Protein AF-A0A1Y2A4Q9-F1 (afdb_monomer_lite)

Organism: NCBI:txid1231657

Secondary structure (DSSP, 8-state):
-HHHHHHHTT-SSS-EEES-HHHHHHHHHHHHHHHHHHTTTTTTS-TTHHHHHHHHHHTTTTTSS---TTSSHHHHHHHHHHHHHHHHHIIIII-TTS-TTHHHHHHHHHHHHHHHHHHEEEEE-SPTT--PPB-GGGTTSSSPPBSS---EEEEE------

Structure (mmCIF, N/CA/C/O backbone):
data_AF-A0A1Y2A4Q9-F1
#
_entry.id   AF-A0A1Y2A4Q9-F1
#
loop_
_atom_site.group_PDB
_atom_site.id
_atom_site.type_symbol
_atom_site.label_atom_id
_atom_site.label_alt_id
_atom_site.label_comp_id
_atom_site.label_asym_id
_atom_site.label_entity_id
_atom_site.label_seq_id
_atom_site.pdbx_PDB_ins_code
_atom_site.Cartn_x
_atom_site.Cartn_y
_atom_site.Cartn_z
_atom_site.occupancy
_atom_site.B_iso_or_equiv
_atom_site.auth_seq_id
_atom_site.auth_comp_id
_atom_site.auth_asym_id
_atom_site.auth_atom_id
_atom_site.pdbx_PDB_model_num
ATOM 1 N N . MET A 1 1 ? -14.845 7.844 -8.427 1.00 34.94 1 MET A N 1
ATOM 2 C CA . MET A 1 1 ? -14.893 8.546 -7.132 1.00 34.94 1 MET A CA 1
ATOM 3 C C . MET A 1 1 ? -16.150 8.227 -6.340 1.00 34.94 1 MET A C 1
ATOM 5 O O . MET A 1 1 ? -16.004 7.744 -5.227 1.00 34.94 1 MET A O 1
ATOM 9 N N . GLU A 1 2 ? -17.363 8.418 -6.884 1.00 31.11 2 GLU A N 1
ATOM 10 C CA . GLU A 1 2 ? -18.616 8.261 -6.111 1.00 31.11 2 GLU A CA 1
ATOM 11 C C . GLU A 1 2 ? -18.747 6.912 -5.389 1.00 31.11 2 GLU A C 1
ATOM 13 O O . GLU A 1 2 ? -19.094 6.891 -4.220 1.00 31.11 2 GLU A O 1
ATOM 18 N N . LYS A 1 3 ? -18.387 5.777 -6.002 1.00 36.38 3 LYS A N 1
ATOM 19 C CA . LYS A 1 3 ? -18.559 4.465 -5.347 1.00 36.38 3 LYS A CA 1
ATOM 20 C C . LYS A 1 3 ? -17.620 4.175 -4.166 1.00 36.38 3 LYS A C 1
ATOM 22 O O . LYS A 1 3 ? -18.008 3.373 -3.328 1.00 36.38 3 LYS A O 1
ATOM 27 N N . TRP A 1 4 ? -16.423 4.773 -4.101 1.00 41.88 4 TRP A N 1
ATOM 28 C CA . TRP A 1 4 ? -15.482 4.564 -2.983 1.00 41.88 4 TRP A CA 1
ATOM 29 C C . TRP A 1 4 ? -15.777 5.513 -1.828 1.00 41.88 4 TRP A C 1
ATOM 31 O O . TRP A 1 4 ? -15.838 5.065 -0.682 1.00 41.88 4 TRP A O 1
ATOM 41 N N . CYS A 1 5 ? -16.058 6.786 -2.143 1.00 42.16 5 CYS A N 1
ATOM 42 C CA . CYS A 1 5 ? -16.603 7.710 -1.157 1.00 42.16 5 CYS A CA 1
ATOM 43 C C . CYS A 1 5 ? -17.876 7.121 -0.553 1.00 42.16 5 CYS A C 1
ATOM 45 O O . CYS A 1 5 ? -17.973 7.102 0.647 1.00 42.16 5 CYS A O 1
ATOM 47 N N . VAL A 1 6 ? -18.765 6.478 -1.312 1.00 44.31 6 VAL A N 1
ATOM 48 C CA . VAL A 1 6 ? -20.007 5.916 -0.745 1.00 44.31 6 VAL A CA 1
ATOM 49 C C . VAL A 1 6 ? -19.793 4.690 0.174 1.00 44.31 6 VAL A C 1
ATOM 51 O O . VAL A 1 6 ? -20.598 4.474 1.077 1.00 44.31 6 VAL A O 1
ATOM 54 N N . THR A 1 7 ? -18.724 3.891 0.022 1.00 42.38 7 THR A N 1
ATOM 55 C CA . THR A 1 7 ? -18.394 2.803 0.979 1.00 42.38 7 THR A CA 1
ATOM 56 C C . THR A 1 7 ? -17.542 3.265 2.169 1.00 42.38 7 THR A C 1
ATOM 58 O O . THR A 1 7 ? -17.683 2.704 3.258 1.00 42.38 7 THR A O 1
ATOM 61 N N . HIS A 1 8 ? -16.700 4.293 2.001 1.00 50.59 8 HIS A N 1
ATOM 62 C CA . HIS A 1 8 ? -15.870 4.892 3.066 1.00 50.59 8 HIS A CA 1
ATOM 63 C C . HIS A 1 8 ? -16.483 6.159 3.694 1.00 50.59 8 HIS A C 1
ATOM 65 O O . HIS A 1 8 ? -15.978 6.637 4.705 1.00 50.59 8 HIS A O 1
ATOM 71 N N . ASP A 1 9 ? -17.626 6.629 3.186 1.00 50.75 9 ASP A N 1
ATOM 72 C CA . ASP A 1 9 ? -18.538 7.614 3.801 1.00 50.75 9 ASP A CA 1
ATOM 73 C C . ASP A 1 9 ? -19.095 7.075 5.124 1.00 50.75 9 ASP A C 1
ATOM 75 O O . ASP A 1 9 ? -19.668 7.816 5.917 1.00 50.75 9 ASP A O 1
ATOM 79 N N . SER A 1 10 ? -18.897 5.780 5.390 1.00 59.41 10 SER A N 1
ATOM 80 C CA . SER A 1 10 ? -19.142 5.168 6.689 1.00 59.41 10 SER A CA 1
ATOM 81 C C . SER A 1 10 ? -18.191 5.673 7.782 1.00 59.41 10 SER A C 1
ATOM 83 O O . SER A 1 10 ? -18.587 5.693 8.946 1.00 59.41 10 SER A O 1
ATOM 85 N N . ILE A 1 11 ? -16.968 6.117 7.451 1.00 76.62 11 ILE A N 1
ATOM 86 C CA . ILE A 1 11 ? -15.978 6.579 8.439 1.00 76.62 11 ILE A CA 1
ATOM 87 C C . ILE A 1 11 ? -16.122 8.091 8.636 1.00 76.62 11 ILE A C 1
ATOM 89 O O . ILE A 1 11 ? -15.386 8.912 8.081 1.00 76.62 11 ILE A O 1
ATOM 93 N N . GLY A 1 12 ? -17.116 8.445 9.447 1.00 81.75 12 GLY A N 1
ATOM 94 C CA . GLY A 1 12 ? -17.362 9.806 9.907 1.00 81.75 12 GLY A CA 1
ATOM 95 C C . GLY A 1 12 ? -16.487 10.206 11.097 1.00 81.75 12 GLY A C 1
ATOM 96 O O . GLY A 1 12 ? -15.372 9.720 11.289 1.00 81.75 12 GLY A O 1
ATOM 97 N N . MET A 1 13 ? -17.009 11.120 11.913 1.00 84.81 13 MET A N 1
ATOM 98 C CA . MET A 1 13 ? -16.370 11.538 13.171 1.00 84.81 13 MET A CA 1
ATOM 99 C C . MET A 1 13 ? -16.566 10.516 14.301 1.00 84.81 13 MET A C 1
ATOM 101 O O . MET A 1 13 ? -15.858 10.563 15.308 1.00 84.81 13 MET A O 1
ATOM 105 N N . ASP A 1 14 ? -17.508 9.591 14.129 1.00 89.88 14 ASP A N 1
ATOM 106 C CA . ASP A 1 14 ? -17.810 8.538 15.089 1.00 89.88 14 ASP A CA 1
ATOM 107 C C . ASP A 1 14 ? -16.924 7.308 14.882 1.00 89.88 14 ASP A C 1
ATOM 109 O O . ASP A 1 14 ? -16.405 7.055 13.793 1.00 89.88 14 ASP A O 1
ATOM 113 N N . TRP A 1 15 ? -16.744 6.539 15.955 1.00 91.75 15 TRP A N 1
ATOM 114 C CA . TRP A 1 15 ? -15.965 5.308 15.919 1.00 91.75 15 TRP A CA 1
ATOM 115 C C . TRP A 1 15 ? -16.693 4.214 15.146 1.00 91.75 15 TRP A C 1
ATOM 117 O O . TRP A 1 15 ? -17.809 3.833 15.493 1.00 91.75 15 TRP A O 1
ATOM 127 N N . VAL A 1 16 ? -16.000 3.653 14.162 1.00 91.44 16 VAL A N 1
ATOM 128 C CA . VAL A 1 16 ? -16.451 2.494 13.395 1.00 91.44 16 VAL A CA 1
ATOM 129 C C . VAL A 1 16 ? -15.512 1.333 13.669 1.00 91.44 16 VAL A C 1
ATOM 131 O O . VAL A 1 16 ? -14.300 1.455 13.496 1.00 91.44 16 VAL A O 1
ATOM 134 N N . GLU A 1 17 ? -16.061 0.202 14.103 1.00 93.06 17 GLU A N 1
ATOM 135 C CA . GLU A 1 17 ? -15.293 -1.030 14.263 1.00 93.06 17 GLU A CA 1
ATOM 136 C C . GLU A 1 17 ? -15.122 -1.737 12.921 1.00 93.06 17 GLU A C 1
ATOM 138 O O . GLU A 1 17 ? -16.059 -1.882 12.136 1.00 93.06 17 GLU A O 1
ATOM 143 N N . MET A 1 18 ? -13.906 -2.202 12.668 1.00 89.81 18 MET A N 1
ATOM 144 C CA . MET A 1 18 ? -13.527 -2.893 11.452 1.00 89.81 18 MET A CA 1
ATOM 145 C C . MET A 1 18 ? -12.777 -4.187 11.791 1.00 89.81 18 MET A C 1
ATOM 147 O O . MET A 1 18 ? -11.975 -4.239 12.730 1.00 89.81 18 MET A O 1
ATOM 151 N N . PRO A 1 19 ? -13.022 -5.262 11.026 1.00 90.00 19 PRO A N 1
ATOM 152 C CA . PRO A 1 19 ? -12.580 -6.598 11.405 1.00 90.00 19 PRO A CA 1
ATOM 153 C C . PRO A 1 19 ? -11.084 -6.838 11.185 1.00 90.00 19 PRO A C 1
ATOM 155 O O . PRO A 1 19 ? -10.528 -7.732 11.820 1.00 90.00 19 PRO A O 1
ATOM 158 N N . ASP A 1 20 ? -10.441 -6.110 10.267 1.00 90.25 20 ASP A N 1
ATOM 159 C CA . ASP A 1 20 ? -9.048 -6.366 9.905 1.00 90.25 20 ASP A CA 1
ATOM 160 C C . ASP A 1 20 ? -8.300 -5.132 9.382 1.00 90.25 20 ASP A C 1
ATOM 162 O O . ASP A 1 20 ? -8.557 -4.648 8.277 1.00 90.25 20 ASP A O 1
ATOM 166 N N . LEU A 1 21 ? -7.326 -4.662 10.164 1.00 90.44 21 LEU A N 1
ATOM 167 C CA . LEU A 1 21 ? -6.477 -3.522 9.814 1.00 90.44 21 LEU A CA 1
ATOM 168 C C . LEU A 1 21 ? -5.633 -3.775 8.560 1.00 90.44 21 LEU A C 1
ATOM 170 O O . LEU A 1 21 ? -5.400 -2.848 7.788 1.00 90.44 21 LEU A O 1
ATOM 174 N N . TYR A 1 22 ? -5.173 -5.011 8.345 1.00 89.44 22 TYR A N 1
ATOM 175 C CA . TYR A 1 22 ? -4.329 -5.336 7.195 1.00 89.44 22 TYR A CA 1
ATOM 176 C C . TYR A 1 22 ? -5.075 -5.111 5.879 1.00 89.44 22 TYR A C 1
ATOM 178 O O . TYR A 1 22 ? -4.580 -4.394 5.009 1.00 89.44 22 TYR A O 1
ATOM 186 N N . THR A 1 23 ? -6.288 -5.657 5.779 1.00 83.75 23 THR A N 1
ATOM 187 C CA . THR A 1 23 ? -7.163 -5.463 4.617 1.00 83.75 23 THR A CA 1
ATOM 188 C C . THR A 1 23 ? -7.533 -3.988 4.437 1.00 83.75 23 THR A C 1
ATOM 190 O O . THR A 1 23 ? -7.420 -3.471 3.333 1.00 83.75 23 THR A O 1
ATOM 193 N N . PHE A 1 24 ? -7.870 -3.274 5.518 1.00 84.88 24 PHE A N 1
ATOM 194 C CA . PHE A 1 24 ? -8.192 -1.842 5.453 1.00 84.88 24 PHE A CA 1
ATOM 195 C C . PHE A 1 24 ? -7.052 -0.995 4.882 1.00 84.88 24 PHE A C 1
ATOM 197 O O . PHE A 1 24 ? -7.266 -0.194 3.972 1.00 84.88 24 PHE A O 1
ATOM 204 N N . VAL A 1 25 ? -5.832 -1.183 5.397 1.00 83.00 25 VAL A N 1
ATOM 205 C CA . VAL A 1 25 ? -4.662 -0.477 4.875 1.00 83.00 25 VAL A CA 1
ATOM 206 C C . VAL A 1 25 ? -4.463 -0.875 3.418 1.00 83.00 25 VAL A C 1
ATOM 208 O O . VAL A 1 25 ? -4.419 0.006 2.574 1.00 83.00 25 VAL A O 1
ATOM 211 N N . GLN A 1 26 ? -4.428 -2.170 3.090 1.00 77.62 26 GLN A N 1
ATOM 212 C CA . GLN A 1 26 ? -4.236 -2.636 1.714 1.00 77.62 26 GLN A CA 1
ATOM 213 C C . GLN A 1 26 ? -5.239 -2.019 0.722 1.00 77.62 26 GLN A C 1
ATOM 215 O O . GLN A 1 26 ? -4.825 -1.585 -0.352 1.00 77.62 26 GLN A O 1
ATOM 220 N N . ASP A 1 27 ? -6.517 -1.931 1.085 1.00 69.69 27 ASP A N 1
ATOM 221 C CA . ASP A 1 27 ? -7.565 -1.379 0.225 1.00 69.69 27 ASP A CA 1
ATOM 222 C C . ASP A 1 27 ? -7.416 0.137 0.026 1.00 69.69 27 ASP A C 1
ATOM 224 O O . ASP A 1 27 ? -7.542 0.623 -1.103 1.00 69.69 27 ASP A O 1
ATOM 228 N N . ILE A 1 28 ? -7.072 0.880 1.086 1.00 68.12 28 ILE A N 1
ATOM 229 C CA . ILE A 1 28 ? -6.747 2.312 0.993 1.00 68.12 28 ILE A CA 1
ATOM 230 C C . ILE A 1 28 ? -5.507 2.525 0.126 1.00 68.12 28 ILE A C 1
ATOM 232 O O . ILE A 1 28 ? -5.534 3.350 -0.784 1.00 68.12 28 ILE A O 1
ATOM 236 N N . LEU A 1 29 ? -4.427 1.782 0.396 1.00 65.81 29 LEU A N 1
ATOM 237 C CA . LEU A 1 29 ? -3.160 1.893 -0.330 1.00 65.81 29 LEU A CA 1
ATOM 238 C C . LEU A 1 29 ? -3.373 1.651 -1.821 1.00 65.81 29 LEU A C 1
ATOM 240 O O . LEU A 1 29 ? -2.873 2.411 -2.643 1.00 65.81 29 LEU A O 1
ATOM 244 N N . PHE A 1 30 ? -4.122 0.602 -2.162 1.00 63.06 30 PHE A N 1
ATOM 245 C CA . PHE A 1 30 ? -4.294 0.186 -3.541 1.00 63.06 30 PHE A CA 1
ATOM 246 C C . PHE A 1 30 ? -5.135 1.185 -4.335 1.00 63.06 30 PHE A C 1
ATOM 248 O O . PHE A 1 30 ? -4.705 1.618 -5.397 1.00 63.06 30 PHE A O 1
ATOM 255 N N . GLN A 1 31 ? -6.301 1.596 -3.834 1.00 56.66 31 GLN A N 1
ATOM 256 C CA . GLN A 1 31 ? -7.180 2.499 -4.587 1.00 56.66 31 GLN A CA 1
ATOM 257 C C . GLN A 1 31 ? -6.627 3.928 -4.620 1.00 56.66 31 GLN A C 1
ATOM 259 O O . GLN A 1 31 ? -6.492 4.498 -5.699 1.00 56.66 31 GLN A O 1
ATOM 264 N N . CYS A 1 32 ? -6.212 4.482 -3.473 1.00 61.88 32 CYS A N 1
ATOM 265 C CA . CYS A 1 32 ? -5.630 5.826 -3.426 1.00 61.88 32 CYS A CA 1
ATOM 266 C C . CYS A 1 32 ? -4.284 5.887 -4.150 1.00 61.88 32 CYS A C 1
ATOM 268 O O . CYS A 1 32 ? -3.999 6.884 -4.804 1.00 61.88 32 CYS A O 1
ATOM 270 N N . GLY A 1 33 ? -3.458 4.840 -4.054 1.00 61.09 33 GLY A N 1
ATOM 271 C CA . GLY A 1 33 ? -2.202 4.742 -4.794 1.00 61.09 33 GLY A CA 1
ATOM 272 C C . GLY A 1 33 ? -2.453 4.705 -6.297 1.00 61.09 33 GLY A C 1
ATOM 273 O O . GLY A 1 33 ? -1.909 5.528 -7.029 1.00 61.09 33 GLY A O 1
ATOM 274 N N . VAL A 1 34 ? -3.332 3.816 -6.768 1.00 59.47 34 VAL A N 1
ATOM 275 C CA . VAL A 1 34 ? -3.686 3.732 -8.193 1.00 59.47 34 VAL A CA 1
ATOM 276 C C . VAL A 1 34 ? -4.262 5.059 -8.700 1.00 59.47 34 VAL A C 1
ATOM 278 O O . VAL A 1 34 ? -3.797 5.564 -9.721 1.00 59.47 34 VAL A O 1
ATOM 281 N N . ASP A 1 35 ? -5.186 5.677 -7.967 1.00 58.66 35 ASP A N 1
ATOM 282 C CA . ASP A 1 35 ? -5.790 6.955 -8.354 1.00 58.66 35 ASP A CA 1
ATOM 283 C C . ASP A 1 35 ? -4.802 8.132 -8.272 1.00 58.66 35 ASP A C 1
ATOM 285 O O . ASP A 1 35 ? -4.830 9.011 -9.128 1.00 58.66 35 ASP A O 1
ATOM 289 N N . ALA A 1 36 ? -3.894 8.175 -7.296 1.00 61.25 36 ALA A N 1
ATOM 290 C CA . ALA A 1 36 ? -2.899 9.245 -7.184 1.00 61.25 36 ALA A CA 1
ATOM 291 C C . ALA A 1 36 ? -1.787 9.128 -8.238 1.00 61.25 36 ALA A C 1
ATOM 293 O O . ALA A 1 36 ? -1.303 10.145 -8.735 1.00 61.25 36 ALA A O 1
ATOM 294 N N . PHE A 1 37 ? -1.378 7.904 -8.588 1.00 60.12 37 PHE A N 1
ATOM 295 C CA . PHE A 1 37 ? -0.293 7.670 -9.543 1.00 60.12 37 PHE A CA 1
ATOM 296 C C . PHE A 1 37 ? -0.758 7.651 -10.997 1.00 60.12 37 PHE A C 1
ATOM 298 O O . PHE A 1 37 ? -0.014 8.095 -11.871 1.00 60.12 37 PHE A O 1
ATOM 305 N N . PHE A 1 38 ? -1.969 7.161 -11.263 1.00 57.81 38 PHE A N 1
ATOM 306 C CA . PHE A 1 38 ? -2.499 7.021 -12.621 1.00 57.81 38 PHE A CA 1
ATOM 307 C C . PHE A 1 38 ? -3.698 7.942 -12.905 1.00 57.81 38 PHE A C 1
ATOM 309 O O . PHE A 1 38 ? -4.072 8.112 -14.068 1.00 57.81 38 PHE A O 1
ATOM 316 N N . GLY A 1 39 ? -4.258 8.602 -11.883 1.00 49.97 39 GLY A N 1
ATOM 317 C CA . GLY A 1 39 ? -5.408 9.501 -12.008 1.00 49.97 39 GLY A CA 1
ATOM 318 C C . GLY A 1 39 ? -6.718 8.770 -12.329 1.00 49.97 39 GLY A C 1
ATOM 319 O O . GLY A 1 39 ? -6.732 7.657 -12.840 1.00 49.97 39 GLY A O 1
ATOM 320 N N . GLU A 1 40 ? -7.858 9.452 -12.194 1.00 55.44 40 GLU A N 1
ATOM 321 C CA . GLU A 1 40 ? -9.134 8.970 -12.768 1.00 55.44 40 GLU A CA 1
ATOM 322 C C . GLU A 1 40 ? -9.200 9.097 -14.309 1.00 55.44 40 GLU A C 1
ATOM 324 O O . GLU A 1 40 ? -10.200 8.744 -14.943 1.00 55.44 40 GLU A O 1
ATOM 329 N N . LYS A 1 41 ? -8.169 9.684 -14.929 1.00 49.31 41 LYS A N 1
ATOM 330 C CA . LYS A 1 41 ? -8.239 10.280 -16.271 1.00 49.31 41 LYS A CA 1
ATOM 331 C C . LYS A 1 41 ? -7.318 9.662 -17.318 1.00 49.31 41 LYS A C 1
ATOM 333 O O . LYS A 1 41 ? -7.354 10.150 -18.443 1.00 49.31 41 LYS A O 1
ATOM 338 N N . LEU A 1 42 ? -6.580 8.584 -17.036 1.00 47.00 42 LEU A N 1
ATOM 339 C CA . LEU A 1 42 ? -5.701 7.961 -18.044 1.00 47.00 42 LEU A CA 1
ATOM 340 C C . LEU A 1 42 ? -6.444 7.598 -19.348 1.00 47.00 42 LEU A C 1
ATOM 342 O O . LEU A 1 42 ? -5.888 7.722 -20.426 1.00 47.00 42 LEU A O 1
ATOM 346 N N . ARG A 1 43 ? -7.738 7.259 -19.262 1.00 45.78 43 ARG A N 1
ATOM 347 C CA . ARG A 1 43 ? -8.617 6.987 -20.421 1.00 45.78 43 ARG A CA 1
ATOM 348 C C . ARG A 1 43 ? -9.401 8.192 -20.963 1.00 45.78 43 ARG A C 1
ATOM 350 O O . ARG A 1 43 ? -10.112 8.060 -21.945 1.00 45.78 43 ARG A O 1
ATOM 357 N N . LYS A 1 44 ? -9.356 9.347 -20.295 1.00 49.03 44 LYS A N 1
ATOM 358 C CA . LYS A 1 44 ? -10.081 10.570 -20.703 1.00 49.03 44 LYS A CA 1
ATOM 359 C C . LYS A 1 44 ? -9.169 11.617 -21.342 1.00 49.03 44 LYS A C 1
ATOM 361 O O . LYS A 1 44 ? -9.676 12.541 -21.965 1.00 49.03 44 LYS A O 1
ATOM 366 N N . LEU A 1 45 ? -7.861 11.520 -21.108 1.00 43.81 45 LEU A N 1
ATOM 367 C CA . LEU A 1 45 ? -6.873 12.516 -21.527 1.00 43.81 45 LEU A CA 1
ATOM 368 C C . LEU A 1 45 ? -6.337 12.267 -22.935 1.00 43.81 45 LEU A C 1
ATOM 370 O O . LEU A 1 45 ? -5.956 13.213 -23.611 1.00 43.81 45 LEU A O 1
ATOM 374 N N . ASP A 1 46 ? -6.352 11.016 -23.364 1.00 47.16 46 ASP A N 1
ATOM 375 C CA . ASP A 1 46 ? -5.995 10.628 -24.712 1.00 47.16 46 ASP A CA 1
ATOM 376 C C . ASP A 1 46 ? -7.009 9.566 -25.166 1.00 47.16 46 ASP A C 1
ATOM 378 O O . ASP A 1 46 ? -6.889 8.388 -24.819 1.00 47.16 46 ASP A O 1
ATOM 382 N N . PRO A 1 47 ? -8.098 10.001 -25.828 1.00 53.47 47 PRO A N 1
ATOM 383 C CA . PRO A 1 47 ? -9.119 9.103 -26.362 1.00 53.47 47 PRO A CA 1
ATOM 384 C C . PRO A 1 47 ? -8.554 8.133 -27.407 1.00 53.47 47 PRO A C 1
ATOM 386 O O . PRO A 1 47 ? -9.148 7.083 -27.631 1.00 53.47 47 PRO A O 1
ATOM 389 N N . ASP A 1 48 ? -7.410 8.483 -28.006 1.00 48.12 48 ASP A N 1
ATOM 390 C CA . ASP A 1 48 ? -6.658 7.685 -28.965 1.00 48.12 48 ASP A CA 1
ATOM 391 C C . ASP A 1 48 ? -5.476 6.958 -28.298 1.00 48.12 48 ASP A C 1
ATOM 393 O O . ASP A 1 48 ? -4.758 6.257 -28.987 1.00 48.12 48 ASP A O 1
ATOM 397 N N . LEU A 1 49 ? -5.303 7.000 -26.967 1.00 45.78 49 LEU A N 1
ATOM 398 C CA . LEU A 1 49 ? -4.265 6.224 -26.262 1.00 45.78 49 LEU A CA 1
ATOM 399 C C . LEU A 1 49 ? -4.424 4.736 -26.533 1.00 45.78 49 LEU A C 1
ATOM 401 O O . LEU A 1 49 ? -3.452 3.997 -26.623 1.00 45.78 49 LEU A O 1
ATOM 405 N N . GLU A 1 50 ? -5.679 4.313 -26.642 1.00 44.19 50 GLU A N 1
ATOM 406 C CA . GLU A 1 50 ? -6.048 2.993 -27.109 1.00 44.19 50 GLU A CA 1
ATOM 407 C C . GLU A 1 50 ? -5.543 2.787 -28.536 1.00 44.19 50 GLU A C 1
ATOM 409 O O . GLU A 1 50 ? -4.830 1.829 -28.774 1.00 44.19 50 GLU A O 1
ATOM 414 N N . LYS A 1 51 ? -5.811 3.707 -29.460 1.00 51.00 51 LYS A N 1
ATOM 415 C CA . LYS A 1 51 ? -5.362 3.6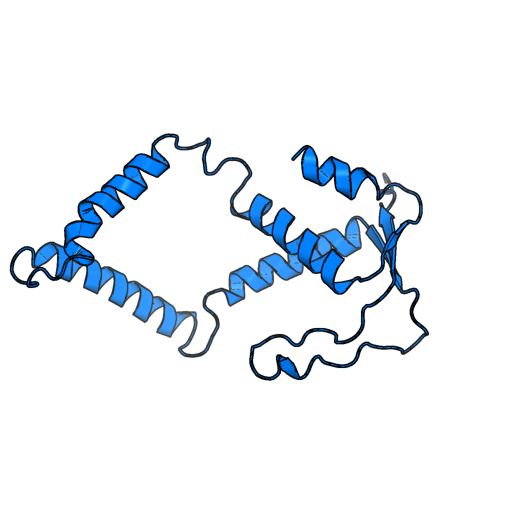35 -30.852 1.00 51.00 51 LYS A CA 1
ATOM 416 C C . LYS A 1 51 ? -3.837 3.704 -31.015 1.00 51.00 51 LYS A C 1
ATOM 418 O O . LYS A 1 51 ? -3.329 2.955 -31.823 1.00 51.00 51 LYS A O 1
ATOM 423 N N . ASP A 1 52 ? -3.107 4.506 -30.247 1.00 45.38 52 ASP A N 1
ATOM 424 C CA . ASP A 1 52 ? -1.644 4.650 -30.283 1.00 45.38 52 ASP A CA 1
ATOM 425 C C . ASP A 1 52 ? -0.937 3.486 -29.572 1.00 45.38 52 ASP A C 1
ATOM 427 O O . ASP A 1 52 ? 0.110 3.007 -30.017 1.00 45.38 52 ASP A O 1
ATOM 431 N N . PHE A 1 53 ? -1.531 2.974 -28.487 1.00 47.31 53 PHE A N 1
ATOM 432 C CA . PHE A 1 53 ? -1.152 1.690 -27.901 1.00 47.31 53 PHE A CA 1
ATOM 433 C C . PHE A 1 53 ? -1.411 0.562 -28.893 1.00 47.31 53 PHE A C 1
ATOM 435 O O . PHE A 1 53 ? -0.528 -0.266 -29.065 1.00 47.31 53 PHE A O 1
ATOM 442 N N . TRP A 1 54 ? -2.556 0.567 -29.582 1.00 47.12 54 TRP A N 1
ATOM 443 C CA . TRP A 1 54 ? -2.884 -0.362 -30.656 1.00 47.12 54 TRP A CA 1
ATOM 444 C C . TRP A 1 54 ? -2.104 -0.083 -31.933 1.00 47.12 54 TRP A C 1
ATOM 446 O O . TRP A 1 54 ? -1.979 -0.990 -32.708 1.00 47.12 54 TRP A O 1
ATOM 456 N N . GLU A 1 55 ? -1.493 1.073 -32.174 1.00 52.59 55 GLU A N 1
ATOM 457 C CA . GLU A 1 55 ? -0.631 1.303 -33.342 1.00 52.59 55 GLU A CA 1
ATOM 458 C C . GLU A 1 55 ? 0.793 0.813 -33.032 1.00 52.59 55 GLU A C 1
ATOM 460 O O . GLU A 1 55 ? 1.481 0.245 -33.882 1.00 52.59 55 GLU A O 1
ATOM 465 N N . TYR A 1 56 ? 1.216 0.927 -31.771 1.00 44.88 56 TYR A N 1
ATOM 466 C CA . TYR A 1 56 ? 2.358 0.209 -31.207 1.00 44.88 56 TYR A CA 1
ATOM 467 C C . TYR A 1 56 ? 2.110 -1.314 -31.108 1.00 44.88 56 TYR A C 1
ATOM 469 O O . TYR A 1 56 ? 3.054 -2.075 -31.329 1.00 44.88 56 TYR A O 1
ATOM 477 N N . ASP A 1 57 ? 0.871 -1.754 -30.849 1.00 45.16 57 ASP A N 1
ATOM 478 C CA . ASP A 1 57 ? 0.421 -3.158 -30.811 1.00 45.16 57 ASP A CA 1
ATOM 479 C C . ASP A 1 57 ? 0.219 -3.740 -32.234 1.00 45.16 57 ASP A C 1
ATOM 481 O O . ASP A 1 57 ? 0.680 -4.818 -32.580 1.00 45.16 57 ASP A O 1
ATOM 485 N N . ASP A 1 58 ? -0.334 -2.965 -33.156 1.00 51.91 58 ASP A N 1
ATOM 486 C CA . ASP A 1 58 ? -0.565 -3.321 -34.562 1.00 51.91 58 ASP A CA 1
ATOM 487 C C . ASP A 1 58 ? 0.780 -3.428 -35.291 1.00 51.91 58 ASP A C 1
ATOM 489 O O . ASP A 1 58 ? 0.970 -4.279 -36.167 1.00 51.91 58 ASP A O 1
ATOM 493 N N . ASN A 1 59 ? 1.774 -2.642 -34.860 1.00 47.53 59 ASN A N 1
ATOM 494 C CA . ASN A 1 59 ? 3.177 -2.803 -35.240 1.00 47.53 59 ASN A CA 1
ATOM 495 C C . ASN A 1 59 ? 3.976 -3.727 -34.293 1.00 47.53 59 ASN A C 1
ATOM 497 O O . ASN A 1 59 ? 5.139 -4.039 -34.586 1.00 47.53 59 ASN A O 1
ATOM 501 N N . ILE A 1 60 ? 3.370 -4.249 -33.215 1.00 52.03 60 ILE A N 1
ATOM 502 C CA . ILE A 1 60 ? 3.921 -5.352 -32.400 1.00 52.03 60 ILE A CA 1
ATOM 503 C C . ILE A 1 60 ? 4.018 -6.614 -33.234 1.00 52.03 60 ILE A C 1
ATOM 505 O O . ILE A 1 60 ? 4.879 -7.443 -32.973 1.00 52.03 60 ILE A O 1
ATOM 509 N N . SER A 1 61 ? 3.246 -6.700 -34.317 1.00 44.44 61 SER A N 1
ATOM 510 C CA . SER A 1 61 ? 3.333 -7.703 -35.379 1.00 44.44 61 SER A CA 1
ATOM 511 C C . SER A 1 61 ? 4.729 -7.863 -36.011 1.00 44.44 61 SER A C 1
ATOM 513 O O . SER A 1 61 ? 4.942 -8.746 -36.833 1.00 44.44 61 SER A O 1
ATOM 515 N N . PHE A 1 62 ? 5.722 -7.028 -35.688 1.00 51.22 62 PHE A N 1
ATO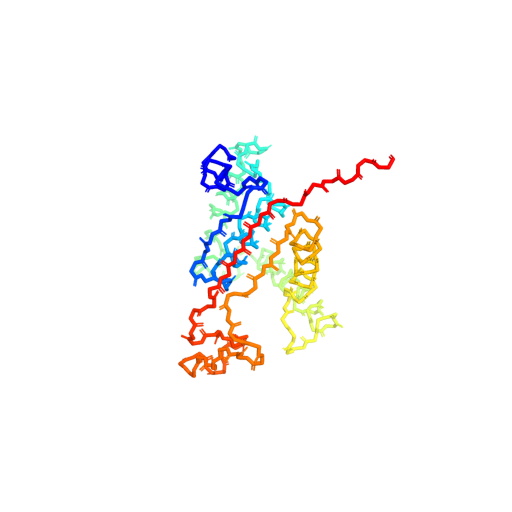M 516 C CA . PHE A 1 62 ? 7.112 -7.265 -36.104 1.00 51.22 62 PHE A CA 1
ATOM 517 C C . PHE A 1 62 ? 8.015 -7.779 -34.968 1.00 51.22 62 PHE A C 1
ATOM 519 O O . PHE A 1 62 ? 8.800 -8.698 -35.204 1.00 51.22 62 PHE A O 1
ATOM 526 N N . PRO A 1 63 ? 7.937 -7.239 -33.736 1.00 47.00 63 PRO A N 1
ATOM 527 C CA . PRO A 1 63 ? 8.607 -7.816 -32.565 1.00 47.00 63 PRO A CA 1
ATOM 528 C C . PRO A 1 63 ? 7.960 -9.080 -31.957 1.00 47.00 63 PRO A C 1
ATOM 530 O O . PRO A 1 63 ? 8.677 -9.824 -31.288 1.00 47.00 63 PRO A O 1
ATOM 533 N N . ALA A 1 64 ? 6.654 -9.302 -32.143 1.00 49.72 64 ALA A N 1
ATOM 534 C CA . ALA A 1 64 ? 5.837 -10.375 -31.553 1.00 49.72 64 ALA A CA 1
ATOM 535 C C . ALA A 1 64 ? 5.515 -11.523 -32.530 1.00 49.72 64 ALA A C 1
ATOM 537 O O . ALA A 1 64 ? 5.018 -12.569 -32.119 1.00 49.72 64 ALA A O 1
ATOM 538 N N . THR A 1 65 ? 5.842 -11.369 -33.814 1.00 54.12 65 THR A N 1
ATOM 539 C CA . THR A 1 65 ? 5.715 -12.405 -34.854 1.00 54.12 65 THR A CA 1
ATOM 540 C C . THR A 1 65 ? 7.113 -12.968 -35.154 1.00 54.12 65 THR A C 1
ATOM 542 O O . THR A 1 65 ? 8.071 -12.191 -35.147 1.00 54.12 65 THR A O 1
ATOM 545 N N . PRO A 1 66 ? 7.300 -14.286 -35.399 1.00 51.28 66 PRO A N 1
ATOM 546 C CA . PRO A 1 66 ? 8.618 -14.914 -35.575 1.00 51.28 66 PRO A CA 1
ATOM 547 C C . PRO A 1 66 ? 9.235 -14.593 -36.950 1.00 51.28 66 PRO A C 1
ATOM 549 O O . PRO A 1 66 ? 9.595 -15.475 -37.727 1.00 51.28 66 PRO A O 1
ATOM 552 N N . MET A 1 67 ? 9.345 -13.307 -37.269 1.00 60.88 67 MET A N 1
ATOM 553 C CA . MET A 1 67 ? 9.969 -12.797 -38.477 1.00 60.88 67 MET A CA 1
ATOM 554 C C . MET A 1 67 ? 11.491 -12.811 -38.288 1.00 60.88 67 MET A C 1
ATOM 556 O O . MET A 1 67 ? 11.998 -12.276 -37.296 1.00 60.88 67 MET A O 1
ATOM 560 N N . PRO A 1 68 ? 12.259 -13.397 -39.222 1.00 66.69 68 PRO A N 1
ATOM 561 C CA . PRO A 1 68 ? 13.710 -13.358 -39.164 1.00 66.69 68 PRO A CA 1
ATOM 562 C C . PRO A 1 68 ? 14.241 -11.923 -39.039 1.00 66.69 68 PRO A C 1
ATOM 564 O O . PRO A 1 68 ? 13.877 -11.034 -39.810 1.00 66.69 68 PRO A O 1
ATOM 567 N N . ALA A 1 69 ? 15.155 -11.700 -38.094 1.00 63.72 69 ALA A N 1
ATOM 568 C CA . ALA A 1 69 ? 15.661 -10.372 -37.731 1.00 63.72 69 ALA A CA 1
ATOM 569 C C . ALA A 1 69 ? 16.280 -9.560 -38.895 1.00 63.72 69 ALA A C 1
ATOM 571 O O . ALA A 1 69 ? 16.432 -8.341 -38.788 1.00 63.72 69 ALA A O 1
ATOM 572 N N . TRP A 1 70 ? 16.624 -10.209 -40.013 1.00 70.69 70 TRP A N 1
ATOM 573 C CA . TRP A 1 70 ? 17.180 -9.579 -41.214 1.00 70.69 70 TRP A CA 1
ATOM 574 C C . TRP A 1 70 ? 16.153 -8.821 -42.064 1.00 70.69 70 TRP A C 1
ATOM 576 O O . TRP A 1 70 ? 16.552 -8.003 -42.887 1.00 70.69 70 TRP A O 1
ATOM 586 N N . MET A 1 71 ? 14.849 -9.042 -41.865 1.00 69.25 71 MET A N 1
ATOM 587 C CA . MET A 1 71 ? 13.799 -8.388 -42.658 1.00 69.25 71 MET A CA 1
ATOM 588 C C . MET A 1 71 ? 13.601 -6.915 -42.270 1.00 69.25 71 MET A C 1
ATOM 590 O O . MET A 1 71 ? 13.286 -6.082 -4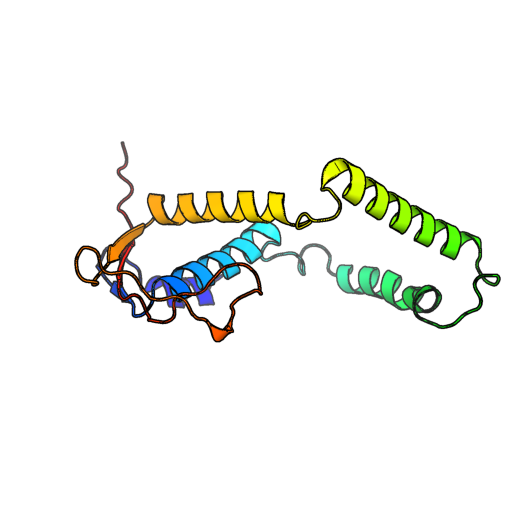3.115 1.00 69.25 71 MET A O 1
ATOM 594 N N . ARG A 1 72 ? 13.834 -6.571 -40.995 1.00 65.62 72 ARG A N 1
ATOM 595 C CA . ARG A 1 72 ? 13.873 -5.183 -40.498 1.00 65.62 72 ARG A CA 1
ATOM 596 C C . ARG A 1 72 ? 14.983 -5.008 -39.456 1.00 65.62 72 ARG A C 1
ATOM 598 O O . ARG A 1 72 ? 14.714 -4.785 -38.273 1.00 65.62 72 ARG A O 1
ATOM 605 N N . PRO A 1 73 ? 16.254 -5.051 -39.888 1.00 69.94 73 PRO A N 1
ATOM 606 C CA . PRO A 1 73 ? 17.399 -5.092 -38.984 1.00 69.94 73 PRO A CA 1
ATOM 607 C C . PRO A 1 73 ? 17.524 -3.811 -38.154 1.00 69.94 73 PRO A C 1
ATOM 609 O O . PRO A 1 73 ? 18.026 -3.841 -37.034 1.00 69.94 73 PRO A O 1
ATOM 612 N N . ASN A 1 74 ? 17.030 -2.682 -38.665 1.00 66.62 74 ASN A N 1
ATOM 613 C CA . ASN A 1 74 ? 17.057 -1.408 -37.951 1.00 66.62 74 ASN A CA 1
ATOM 614 C C . ASN A 1 74 ? 16.040 -1.352 -36.801 1.00 66.62 74 ASN A C 1
ATOM 616 O O . ASN A 1 74 ? 16.364 -0.794 -35.754 1.00 66.62 74 ASN A O 1
ATOM 620 N N . ALA A 1 75 ? 14.866 -1.977 -36.956 1.00 65.25 75 ALA A N 1
ATOM 621 C CA . ALA A 1 75 ? 13.846 -2.056 -35.909 1.00 65.25 75 ALA A CA 1
ATOM 622 C C . ALA A 1 75 ? 14.299 -2.973 -34.759 1.00 65.25 75 ALA A C 1
ATOM 624 O O . ALA A 1 75 ? 14.213 -2.596 -33.591 1.00 65.25 75 ALA A O 1
ATOM 625 N N . ILE A 1 76 ? 14.895 -4.125 -35.088 1.00 69.81 76 ILE A N 1
ATOM 626 C CA . ILE A 1 76 ? 15.480 -5.041 -34.096 1.00 69.81 76 ILE A CA 1
ATOM 627 C C . ILE A 1 76 ? 16.645 -4.376 -33.356 1.00 69.81 76 ILE A C 1
ATOM 629 O O . ILE A 1 76 ? 16.658 -4.351 -32.127 1.00 69.81 76 ILE A O 1
ATOM 633 N N . LYS A 1 77 ? 17.573 -3.731 -34.077 1.00 74.25 77 LYS A N 1
ATOM 634 C CA . LYS A 1 77 ? 18.674 -2.974 -33.456 1.00 74.25 77 LYS A CA 1
ATOM 635 C C . LYS A 1 77 ? 18.168 -1.842 -32.559 1.00 74.25 77 LYS A C 1
ATOM 637 O O . LYS A 1 77 ? 18.784 -1.570 -31.533 1.00 74.25 77 LYS A O 1
ATOM 642 N N . ALA A 1 78 ? 17.079 -1.165 -32.925 1.00 64.69 78 A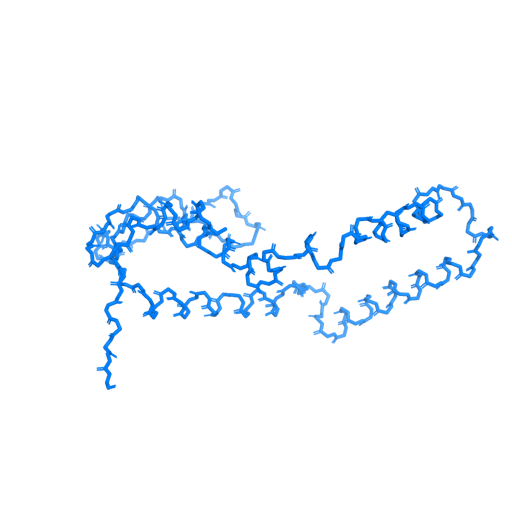LA A N 1
ATOM 643 C CA . ALA A 1 78 ? 16.479 -0.121 -32.097 1.00 64.69 78 ALA A CA 1
ATOM 644 C C . ALA A 1 78 ? 15.884 -0.697 -30.802 1.00 64.69 78 ALA A C 1
ATOM 646 O O . ALA A 1 78 ? 16.258 -0.243 -29.720 1.00 64.69 78 ALA A O 1
ATOM 647 N N . ARG A 1 79 ? 15.069 -1.758 -30.898 1.00 68.81 79 ARG A N 1
ATOM 648 C CA . ARG A 1 79 ? 14.525 -2.489 -29.742 1.00 68.81 79 ARG A CA 1
ATOM 649 C C . ARG A 1 79 ? 15.632 -2.978 -28.809 1.00 68.81 79 ARG A C 1
ATOM 651 O O . ARG A 1 79 ? 15.576 -2.746 -27.603 1.00 68.81 79 ARG A O 1
ATOM 658 N N . ASP A 1 80 ? 16.661 -3.615 -29.359 1.00 72.25 80 ASP A N 1
ATOM 659 C CA . ASP A 1 80 ? 17.751 -4.193 -28.575 1.00 72.25 80 ASP A CA 1
ATOM 660 C C . ASP A 1 80 ? 18.596 -3.104 -27.894 1.00 72.25 80 ASP A C 1
ATOM 662 O O . ASP A 1 80 ? 19.018 -3.283 -26.750 1.00 72.25 80 ASP A O 1
ATOM 666 N N . ARG A 1 81 ? 18.782 -1.934 -28.529 1.00 70.12 81 ARG A N 1
ATOM 667 C CA . ARG A 1 81 ? 19.414 -0.765 -27.890 1.00 70.12 81 ARG A CA 1
ATOM 668 C C . ARG A 1 81 ? 18.579 -0.219 -26.735 1.00 70.12 81 ARG A C 1
ATOM 670 O O . ARG A 1 81 ? 19.157 0.068 -25.687 1.00 70.12 81 ARG A O 1
ATOM 677 N N . CYS A 1 82 ? 17.259 -0.117 -26.891 1.00 57.97 82 CYS A N 1
ATOM 678 C CA . CYS A 1 82 ? 16.349 0.310 -25.825 1.00 57.97 82 CYS A CA 1
ATOM 679 C C . CYS A 1 82 ? 16.355 -0.685 -24.655 1.00 57.97 82 CYS A C 1
ATOM 681 O O . CYS A 1 82 ? 16.576 -0.290 -23.510 1.00 57.97 82 CYS A O 1
ATOM 683 N N . HIS A 1 83 ? 16.241 -1.988 -24.931 1.00 65.50 83 HIS A N 1
ATOM 684 C CA . HIS A 1 83 ? 16.368 -3.031 -23.912 1.00 65.50 83 HIS A CA 1
ATOM 685 C C . HIS A 1 83 ? 17.736 -3.012 -23.221 1.00 65.50 83 HIS A C 1
ATOM 687 O O . HIS A 1 83 ? 17.805 -3.120 -21.997 1.00 65.50 83 HIS A O 1
ATOM 693 N N . ALA A 1 84 ? 18.833 -2.846 -23.964 1.00 65.81 84 ALA A N 1
ATOM 694 C CA . ALA A 1 84 ? 20.175 -2.779 -23.393 1.00 65.81 84 ALA A CA 1
ATOM 695 C C . ALA A 1 84 ? 20.390 -1.511 -22.554 1.00 65.81 84 ALA A C 1
ATOM 697 O O . ALA A 1 84 ? 21.056 -1.572 -21.523 1.00 65.81 84 ALA A O 1
ATOM 698 N N . ALA A 1 85 ? 19.828 -0.369 -22.957 1.00 61.62 85 ALA A N 1
ATOM 699 C CA . ALA A 1 85 ? 19.857 0.860 -22.168 1.00 61.62 85 ALA A CA 1
ATOM 700 C C . ALA A 1 85 ? 19.089 0.690 -20.849 1.00 61.62 85 ALA A C 1
ATOM 702 O O . ALA A 1 85 ? 19.638 0.994 -19.792 1.00 61.62 85 ALA A O 1
ATOM 703 N N . MET A 1 86 ? 17.892 0.097 -20.894 1.00 61.38 86 MET A N 1
ATOM 704 C CA . MET A 1 86 ? 17.090 -0.197 -19.702 1.00 61.38 86 MET A CA 1
ATOM 705 C C . MET A 1 86 ? 17.757 -1.221 -18.778 1.00 61.38 86 MET A C 1
ATOM 707 O O . MET A 1 86 ? 17.732 -1.056 -17.559 1.00 61.38 86 MET A O 1
ATOM 711 N N . LYS A 1 87 ? 18.404 -2.254 -19.336 1.00 63.72 87 LYS A N 1
ATOM 712 C CA . LYS A 1 87 ? 19.219 -3.205 -18.565 1.00 63.72 87 LYS A CA 1
ATOM 713 C C . LYS A 1 87 ? 20.412 -2.501 -17.918 1.00 63.72 87 LYS A C 1
ATOM 715 O O . LYS A 1 87 ? 20.556 -2.588 -16.709 1.00 63.72 87 LYS A O 1
ATOM 720 N N . ARG A 1 88 ? 21.211 -1.728 -18.664 1.00 66.81 88 ARG A N 1
ATOM 721 C CA . ARG A 1 88 ? 22.371 -0.998 -18.112 1.00 66.81 88 ARG A CA 1
ATOM 722 C C . ARG A 1 88 ? 21.982 0.016 -17.038 1.00 66.81 88 ARG A C 1
ATOM 724 O O . ARG A 1 88 ? 22.677 0.114 -16.031 1.00 66.81 88 ARG A O 1
ATOM 731 N N . TRP A 1 89 ? 20.889 0.753 -17.237 1.00 68.31 89 TRP A N 1
ATOM 732 C CA . TRP A 1 89 ? 20.342 1.655 -16.224 1.00 68.31 89 TRP A CA 1
ATOM 733 C C . TRP A 1 89 ? 19.950 0.883 -14.958 1.00 68.31 89 TRP A C 1
ATOM 735 O O . TRP A 1 89 ? 20.380 1.248 -13.866 1.00 68.31 89 TRP A O 1
ATOM 745 N N . ARG A 1 90 ? 19.233 -0.240 -15.104 1.00 59.06 90 ARG A N 1
ATOM 746 C CA . ARG A 1 90 ? 18.864 -1.123 -13.988 1.00 59.06 90 ARG A CA 1
ATOM 747 C C . ARG A 1 90 ? 20.097 -1.635 -13.241 1.00 59.06 90 ARG A C 1
ATOM 749 O O . ARG A 1 90 ? 20.174 -1.472 -12.031 1.00 59.06 90 ARG A O 1
ATOM 756 N N . GLN A 1 91 ? 21.087 -2.177 -13.941 1.00 60.09 91 GLN A N 1
ATOM 757 C CA . GLN A 1 91 ? 22.293 -2.723 -13.308 1.00 60.09 91 GLN A CA 1
ATOM 758 C C . GLN A 1 91 ? 23.100 -1.646 -12.564 1.00 60.09 91 GLN A C 1
ATOM 760 O O . GLN A 1 91 ? 23.548 -1.878 -11.448 1.00 60.09 91 GLN A O 1
ATOM 765 N N . LYS A 1 92 ? 23.247 -0.442 -13.141 1.00 60.22 92 LYS A N 1
ATOM 766 C CA . LYS A 1 92 ? 24.063 0.636 -12.549 1.00 60.22 92 LYS A CA 1
ATOM 767 C C . LYS A 1 92 ? 23.372 1.420 -11.430 1.00 60.22 92 LYS A C 1
ATOM 769 O O . LYS A 1 92 ? 24.048 1.869 -10.515 1.00 60.22 92 LYS A O 1
ATOM 774 N N . VAL A 1 93 ? 22.061 1.645 -11.528 1.00 56.91 93 VAL A N 1
ATOM 775 C CA . VAL A 1 93 ? 21.315 2.551 -10.627 1.00 56.91 93 VAL A CA 1
ATOM 776 C C . VAL A 1 93 ? 20.471 1.784 -9.606 1.00 56.91 93 VAL A C 1
ATOM 778 O O . VAL A 1 93 ? 20.220 2.257 -8.493 1.00 56.91 93 VAL A O 1
ATOM 781 N N . VAL A 1 94 ? 19.997 0.597 -9.983 1.00 57.00 94 VAL A N 1
ATOM 782 C CA . VAL A 1 94 ? 19.150 -0.249 -9.139 1.00 57.00 94 VAL A CA 1
ATOM 783 C C . VAL A 1 94 ? 19.969 -1.375 -8.519 1.00 57.00 94 VAL A C 1
ATOM 785 O O . VAL A 1 94 ? 19.773 -1.633 -7.345 1.00 57.00 94 VAL A O 1
ATOM 788 N N . GLY A 1 95 ? 20.925 -1.970 -9.234 1.00 58.94 95 GLY A N 1
ATOM 789 C CA . GLY A 1 95 ? 21.659 -3.157 -8.788 1.00 58.94 95 GLY A CA 1
ATOM 790 C C . GLY A 1 95 ? 20.911 -4.448 -9.138 1.00 58.94 95 GLY A C 1
ATOM 791 O O . GLY A 1 95 ? 19.680 -4.470 -9.194 1.00 58.94 95 GLY A O 1
ATOM 792 N N . ASP A 1 96 ? 21.654 -5.526 -9.391 1.00 61.59 96 ASP A N 1
ATOM 793 C CA . ASP A 1 96 ? 21.144 -6.752 -10.035 1.00 61.59 96 ASP A CA 1
ATOM 794 C C . ASP A 1 96 ? 20.083 -7.519 -9.223 1.00 61.59 96 ASP A C 1
ATOM 796 O O . ASP A 1 96 ? 19.345 -8.333 -9.776 1.00 61.59 96 ASP A O 1
ATOM 800 N N . HIS A 1 97 ? 19.957 -7.225 -7.926 1.00 70.06 97 HIS A N 1
ATOM 801 C CA . HIS A 1 97 ? 19.067 -7.931 -6.998 1.00 70.06 97 HIS A CA 1
ATOM 802 C C . HIS A 1 97 ? 18.058 -7.024 -6.287 1.00 70.06 97 HIS A C 1
ATOM 804 O O . HIS A 1 97 ? 17.399 -7.456 -5.343 1.00 70.06 97 HIS A O 1
ATOM 810 N N . LEU A 1 98 ? 17.924 -5.762 -6.706 1.00 68.44 98 LEU A N 1
ATOM 811 C CA . LEU A 1 98 ? 16.968 -4.845 -6.092 1.00 68.44 98 LEU A CA 1
ATOM 812 C C . LEU A 1 98 ? 15.683 -4.737 -6.913 1.00 68.44 98 LEU A C 1
ATOM 814 O O . LEU A 1 98 ? 15.689 -4.715 -8.145 1.00 68.44 98 LEU A O 1
ATOM 818 N N . CYS A 1 99 ? 14.559 -4.618 -6.202 1.00 73.62 99 CYS A N 1
ATOM 819 C CA . CYS A 1 99 ? 13.262 -4.390 -6.823 1.00 73.62 99 CYS A CA 1
ATOM 820 C C . CYS A 1 99 ? 13.299 -3.076 -7.635 1.00 73.62 99 CYS A C 1
ATOM 822 O O . CYS A 1 99 ? 13.609 -2.019 -7.067 1.00 73.62 99 CYS A O 1
ATOM 824 N N . PRO A 1 100 ? 12.965 -3.093 -8.942 1.00 71.38 100 PRO A N 1
ATOM 825 C CA . PRO A 1 100 ? 12.943 -1.881 -9.765 1.00 71.38 100 PRO A CA 1
ATOM 826 C C . PRO A 1 100 ? 11.937 -0.849 -9.239 1.00 71.38 100 PRO A C 1
ATOM 828 O O . PRO A 1 100 ? 12.173 0.349 -9.361 1.00 71.38 100 PRO A O 1
ATOM 831 N N . GLY A 1 101 ? 10.870 -1.309 -8.577 1.00 77.88 101 GLY A N 1
ATOM 832 C CA . GLY A 1 101 ? 9.861 -0.469 -7.939 1.00 77.88 101 GLY A CA 1
ATOM 833 C C . GLY A 1 101 ? 10.231 0.047 -6.546 1.00 77.88 101 GLY A C 1
ATOM 834 O O . GLY A 1 101 ? 9.413 0.724 -5.946 1.00 77.88 101 GLY A O 1
ATOM 835 N N . ARG A 1 102 ? 11.427 -0.222 -5.995 1.00 78.06 102 ARG A N 1
ATOM 836 C CA . ARG A 1 102 ? 11.749 0.106 -4.585 1.00 78.06 102 ARG A CA 1
ATOM 837 C C . ARG A 1 102 ? 11.580 1.586 -4.223 1.00 78.06 102 ARG A C 1
ATOM 839 O O . ARG A 1 102 ? 11.206 1.906 -3.102 1.00 78.06 102 ARG A O 1
ATOM 846 N N . LEU A 1 103 ? 11.898 2.486 -5.156 1.00 77.62 103 LEU A N 1
ATOM 847 C CA . LEU A 1 103 ? 11.788 3.929 -4.935 1.00 77.62 103 LEU A CA 1
ATOM 848 C C . LEU A 1 103 ? 10.327 4.361 -4.975 1.00 77.62 103 LEU A C 1
ATOM 850 O O . LEU A 1 103 ? 9.893 5.098 -4.100 1.00 77.62 103 LEU A O 1
ATOM 854 N N . PHE A 1 104 ? 9.584 3.840 -5.948 1.00 78.69 104 PHE A N 1
ATOM 855 C CA . PHE A 1 104 ? 8.149 4.042 -6.065 1.00 78.69 104 PHE A CA 1
ATOM 856 C C . PHE A 1 104 ? 7.414 3.526 -4.820 1.00 78.69 104 PHE A C 1
ATOM 858 O O . PHE A 1 104 ? 6.779 4.310 -4.124 1.00 78.69 104 PHE A O 1
ATOM 865 N N . ALA A 1 105 ? 7.633 2.258 -4.458 1.00 79.50 105 ALA A N 1
ATOM 866 C CA . ALA A 1 105 ? 7.049 1.630 -3.276 1.00 79.50 105 ALA A CA 1
ATOM 867 C C . ALA A 1 105 ? 7.389 2.400 -1.991 1.00 79.50 105 ALA A C 1
ATOM 869 O O . ALA A 1 105 ? 6.538 2.576 -1.129 1.00 79.50 105 ALA A O 1
ATOM 870 N N . LYS A 1 106 ? 8.616 2.927 -1.861 1.00 78.94 106 LYS A N 1
ATOM 871 C CA . LYS A 1 106 ? 8.991 3.752 -0.705 1.00 78.94 106 LYS A CA 1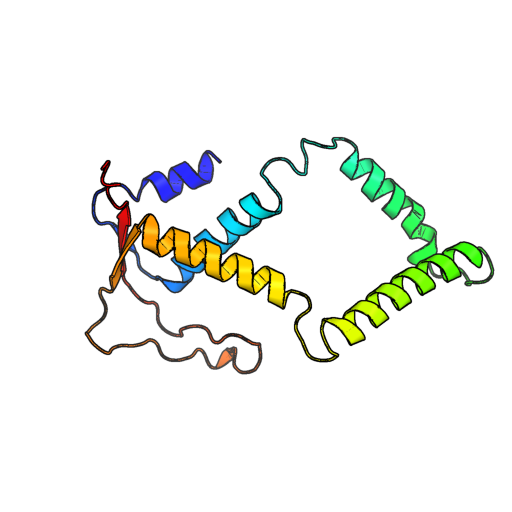
ATOM 872 C C . LYS A 1 106 ? 8.175 5.046 -0.624 1.00 78.94 106 LYS A C 1
ATOM 874 O O . LYS A 1 106 ? 7.728 5.392 0.467 1.00 78.94 106 LYS A O 1
ATOM 879 N N . GLN A 1 107 ? 8.010 5.765 -1.736 1.00 82.25 107 GLN A N 1
ATOM 880 C CA . GLN A 1 107 ? 7.222 7.004 -1.746 1.00 82.25 107 GLN A CA 1
ATOM 881 C C . GLN A 1 107 ? 5.742 6.720 -1.473 1.00 82.25 107 GLN A C 1
ATOM 883 O O . GLN A 1 107 ? 5.130 7.408 -0.660 1.00 82.25 107 GLN A O 1
ATOM 888 N N . GLU A 1 108 ? 5.204 5.659 -2.074 1.00 83.12 108 GLU A N 1
ATOM 889 C CA . GLU A 1 108 ? 3.837 5.186 -1.850 1.00 83.12 108 GLU A CA 1
ATOM 890 C C . GLU A 1 108 ? 3.583 4.834 -0.376 1.00 83.12 108 GLU A C 1
ATOM 892 O O . GLU A 1 108 ? 2.631 5.325 0.228 1.00 83.12 108 GLU A O 1
ATOM 897 N N . MET A 1 109 ? 4.463 4.041 0.244 1.00 83.56 109 MET A N 1
ATOM 898 C CA . MET A 1 109 ? 4.330 3.652 1.652 1.00 83.56 109 MET A CA 1
ATOM 899 C C . MET A 1 109 ? 4.380 4.858 2.598 1.00 83.56 109 MET A C 1
ATOM 901 O O . MET A 1 109 ? 3.582 4.929 3.531 1.00 83.56 109 MET A O 1
ATOM 905 N N . ILE A 1 110 ? 5.298 5.806 2.372 1.00 87.31 110 ILE A N 1
ATOM 906 C CA . ILE A 1 110 ? 5.442 6.995 3.229 1.00 87.31 110 ILE A CA 1
ATOM 907 C C . ILE A 1 110 ? 4.215 7.898 3.114 1.00 87.31 110 ILE A C 1
ATOM 909 O O . ILE A 1 110 ? 3.681 8.320 4.139 1.00 87.31 110 ILE A O 1
ATOM 913 N N . LEU A 1 111 ? 3.764 8.186 1.890 1.00 83.88 111 LEU A N 1
ATOM 914 C CA . LEU A 1 111 ? 2.612 9.056 1.662 1.00 83.88 111 LEU A CA 1
ATOM 915 C C . LEU A 1 111 ? 1.356 8.474 2.306 1.00 83.88 111 LEU A C 1
ATOM 917 O O . LEU A 1 111 ? 0.648 9.164 3.036 1.00 83.88 111 LEU A O 1
ATOM 921 N N . ASN A 1 112 ? 1.113 7.188 2.090 1.00 80.94 112 ASN A N 1
ATOM 922 C CA . ASN A 1 112 ? -0.063 6.551 2.644 1.00 80.94 112 ASN A CA 1
ATOM 923 C C . ASN A 1 112 ? -0.018 6.442 4.171 1.00 80.94 112 ASN A C 1
ATOM 925 O O . ASN A 1 112 ? -1.035 6.642 4.832 1.00 80.94 112 ASN A O 1
ATOM 929 N N . PHE A 1 113 ? 1.158 6.181 4.747 1.00 87.00 113 PHE A N 1
ATOM 930 C CA . PHE A 1 113 ? 1.328 6.230 6.196 1.00 87.00 113 PHE A CA 1
ATOM 931 C C . PHE A 1 113 ? 1.054 7.637 6.746 1.00 87.00 113 PHE A C 1
ATOM 933 O O . PHE A 1 113 ? 0.366 7.781 7.755 1.00 87.00 113 PHE A O 1
ATOM 940 N N . ALA A 1 114 ? 1.530 8.681 6.061 1.00 87.31 114 ALA A N 1
ATOM 941 C CA . ALA A 1 114 ? 1.258 10.063 6.438 1.00 87.31 114 ALA A CA 1
ATOM 942 C C . ALA A 1 114 ? -0.244 10.386 6.385 1.00 87.31 114 ALA A C 1
ATOM 944 O O . ALA A 1 114 ? -0.761 11.005 7.315 1.00 87.31 114 ALA A O 1
ATOM 945 N N . ILE A 1 115 ? -0.965 9.928 5.356 1.00 83.69 115 ILE A N 1
ATOM 946 C CA . ILE A 1 115 ? -2.427 10.077 5.256 1.00 83.69 115 ILE A CA 1
ATOM 947 C C . ILE A 1 115 ? -3.120 9.347 6.409 1.00 83.69 115 ILE A C 1
ATOM 949 O O . ILE A 1 115 ? -3.931 9.950 7.108 1.00 83.69 115 ILE A O 1
ATOM 953 N N . LEU A 1 116 ? -2.765 8.083 6.657 1.00 85.56 116 LEU A N 1
ATOM 954 C CA . LEU A 1 116 ? -3.364 7.280 7.723 1.00 85.56 116 LEU A CA 1
ATOM 955 C C . LEU A 1 116 ? -3.220 7.961 9.091 1.00 85.56 116 LEU A C 1
ATOM 957 O O . LEU A 1 116 ? -4.194 8.071 9.828 1.00 85.56 116 LEU A O 1
ATOM 961 N N . VAL A 1 117 ? -2.022 8.461 9.405 1.00 88.25 117 VAL A N 1
ATOM 962 C CA . VAL A 1 117 ? -1.727 9.098 10.697 1.00 88.25 117 VAL A CA 1
ATOM 963 C C . VAL A 1 117 ? -2.308 10.508 10.807 1.00 88.25 117 VAL A C 1
ATOM 965 O O . VAL A 1 117 ? -2.618 10.938 11.917 1.00 88.25 117 VAL A O 1
ATOM 968 N N . SER A 1 118 ? -2.436 11.249 9.704 1.00 85.38 118 SER A N 1
ATOM 969 C CA . SER A 1 118 ? -2.935 12.633 9.723 1.00 85.38 118 SER A CA 1
ATOM 970 C C . SER A 1 118 ? -4.460 12.724 9.688 1.00 85.38 118 SER A C 1
ATOM 972 O O . SER A 1 118 ? -5.024 13.573 10.378 1.00 85.38 118 SER A O 1
ATOM 974 N N . VAL A 1 119 ? -5.121 11.850 8.923 1.00 85.94 119 VAL A N 1
ATOM 975 C CA . VAL A 1 119 ? -6.563 11.922 8.646 1.00 85.94 119 VAL A CA 1
ATOM 976 C C . VAL A 1 119 ? -7.388 11.053 9.590 1.00 85.94 119 VAL A C 1
ATOM 978 O O . VAL A 1 119 ? -8.535 11.403 9.860 1.00 85.94 119 VAL A O 1
ATOM 981 N N . PHE A 1 120 ? -6.840 9.952 10.111 1.00 88.88 120 PHE A N 1
ATOM 982 C CA . PHE A 1 120 ? -7.601 8.986 10.901 1.00 88.88 120 PHE A CA 1
ATOM 983 C C . PHE A 1 120 ? -7.056 8.832 12.323 1.00 88.88 120 PHE A C 1
ATOM 985 O O . PHE A 1 120 ? -5.848 8.845 12.565 1.00 88.88 120 PHE A O 1
ATOM 992 N N . ASP A 1 121 ? -7.971 8.642 13.271 1.00 91.12 121 ASP A N 1
ATOM 993 C CA . ASP A 1 121 ? -7.655 8.067 14.574 1.00 91.12 121 ASP A CA 1
ATOM 994 C C . ASP A 1 121 ? -7.941 6.566 14.498 1.00 91.12 121 ASP A C 1
ATOM 996 O O . ASP A 1 121 ? -9.052 6.164 14.153 1.00 91.12 121 ASP A O 1
ATOM 1000 N N . VAL A 1 122 ? -6.935 5.746 14.800 1.00 91.94 122 VAL A N 1
ATOM 1001 C CA . VAL A 1 122 ? -7.004 4.281 14.728 1.00 91.94 122 VAL A CA 1
ATOM 1002 C C . VAL A 1 122 ? -6.650 3.706 16.091 1.00 91.94 122 VAL A C 1
ATOM 1004 O O . VAL A 1 122 ? -5.585 4.000 16.634 1.00 91.94 122 VAL A O 1
ATOM 1007 N N . GLU A 1 123 ? -7.514 2.847 16.623 1.00 93.44 123 GLU A N 1
ATOM 1008 C CA . GLU A 1 123 ? -7.270 2.132 17.872 1.00 93.44 123 GLU A CA 1
ATOM 1009 C C . GLU A 1 123 ? -7.438 0.629 17.682 1.00 93.44 123 GLU A C 1
ATOM 1011 O O . GLU A 1 123 ? -8.429 0.154 17.129 1.00 93.44 123 GLU A O 1
ATOM 1016 N N . LEU A 1 124 ? -6.462 -0.136 18.164 1.00 94.06 124 LEU A N 1
ATOM 1017 C CA . LEU A 1 124 ? -6.520 -1.591 18.120 1.00 94.06 124 LEU A CA 1
ATOM 1018 C C . LEU A 1 124 ? -7.444 -2.097 19.227 1.00 94.06 124 LEU A C 1
ATOM 1020 O O . LEU A 1 124 ? -7.274 -1.744 20.391 1.00 94.06 124 LEU A O 1
ATOM 1024 N N . LEU A 1 125 ? -8.362 -2.995 18.873 1.00 93.44 125 LEU A N 1
ATOM 1025 C CA . LEU A 1 125 ? -9.218 -3.703 19.835 1.00 93.44 125 LEU A CA 1
ATOM 1026 C C . LEU A 1 125 ? -8.523 -4.955 20.400 1.00 93.44 125 LEU A C 1
ATOM 1028 O O . LEU A 1 125 ? -9.107 -5.736 21.146 1.00 93.44 125 LEU A O 1
ATOM 1032 N N . SER A 1 126 ? -7.261 -5.160 20.019 1.00 91.06 126 SER A N 1
ATOM 1033 C CA . SER A 1 126 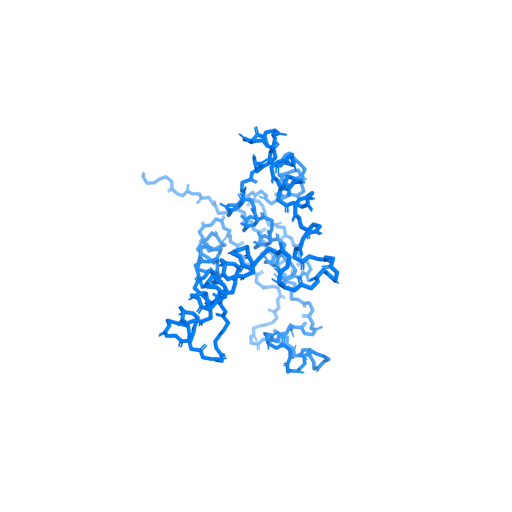? -6.451 -6.298 20.436 1.00 91.06 126 SER A CA 1
ATOM 1034 C C . SER A 1 126 ? -5.817 -6.066 21.815 1.00 91.06 126 SER A C 1
ATOM 1036 O O . SER A 1 126 ? -5.489 -4.926 22.155 1.00 91.06 126 SER A O 1
ATOM 1038 N N . PRO A 1 127 ? -5.578 -7.127 22.611 1.00 91.50 127 PRO A N 1
ATOM 1039 C CA . PRO A 1 127 ? -4.931 -7.004 23.915 1.00 91.50 127 PRO A CA 1
ATOM 1040 C C . PRO A 1 127 ? -3.552 -6.336 23.836 1.00 91.50 127 PRO A C 1
ATOM 1042 O O . PRO A 1 127 ? -2.814 -6.495 22.861 1.00 91.50 127 PRO A O 1
ATOM 1045 N N . LYS A 1 128 ? -3.157 -5.626 24.898 1.00 89.94 128 LYS A N 1
ATOM 1046 C CA . LYS A 1 128 ? -1.848 -4.962 24.960 1.00 89.94 128 LYS A CA 1
ATOM 1047 C C . LYS A 1 128 ? -0.714 -5.985 24.800 1.00 89.94 128 LYS A C 1
ATOM 1049 O O . LYS A 1 128 ? -0.629 -6.943 25.560 1.00 89.94 128 LYS A O 1
ATOM 1054 N N . GLY A 1 129 ? 0.166 -5.754 23.826 1.00 88.81 129 GLY A N 1
ATOM 1055 C CA . GLY A 1 129 ? 1.294 -6.642 23.516 1.00 88.81 129 GLY A CA 1
ATOM 1056 C C . GLY A 1 129 ? 0.943 -7.835 22.619 1.00 88.81 129 GLY A C 1
ATOM 1057 O O . GLY A 1 129 ? 1.831 -8.614 22.275 1.00 88.81 129 GLY A O 1
ATOM 1058 N N . TRP A 1 130 ? -0.320 -7.975 22.210 1.00 92.69 130 TRP A N 1
ATOM 1059 C CA . TRP A 1 130 ? -0.712 -8.962 21.214 1.00 92.69 130 TRP A CA 1
ATOM 1060 C C . TRP A 1 130 ? -0.246 -8.542 19.815 1.00 92.69 130 TRP A C 1
ATOM 1062 O O . TRP A 1 130 ? -0.292 -7.366 19.453 1.00 92.69 130 TRP A O 1
ATOM 1072 N N . ARG A 1 131 ? 0.181 -9.523 19.017 1.00 90.75 131 ARG A N 1
ATOM 1073 C CA . ARG A 1 131 ? 0.512 -9.360 17.599 1.00 90.75 131 ARG A CA 1
ATOM 1074 C C . ARG A 1 131 ? 0.052 -10.590 16.814 1.00 90.75 131 ARG A C 1
ATOM 1076 O O . ARG A 1 131 ? 0.126 -11.695 17.362 1.00 90.75 131 ARG A O 1
ATOM 1083 N N . PRO A 1 132 ? -0.376 -10.435 15.552 1.00 92.19 132 PRO A N 1
ATOM 1084 C CA . PRO A 1 132 ? -0.699 -11.576 14.710 1.00 92.19 132 PRO A CA 1
ATOM 1085 C C . PRO A 1 132 ? 0.561 -12.410 14.434 1.00 92.19 132 PRO A C 1
ATOM 1087 O O . PRO A 1 132 ? 1.672 -11.884 14.339 1.00 92.19 132 PRO A O 1
ATOM 1090 N N . ALA A 1 133 ? 0.383 -13.722 14.312 1.00 92.81 133 ALA A N 1
ATOM 1091 C CA . ALA A 1 133 ? 1.418 -14.630 13.841 1.00 92.81 133 ALA A CA 1
ATOM 1092 C C . ALA A 1 133 ? 1.649 -14.441 12.336 1.00 92.81 133 ALA A C 1
ATOM 1094 O O . ALA A 1 133 ? 0.799 -13.907 11.623 1.00 92.81 133 ALA A O 1
ATOM 1095 N N . GLU A 1 134 ? 2.786 -14.913 11.841 1.00 88.06 134 GLU A N 1
ATOM 1096 C CA . GLU A 1 134 ? 3.100 -14.862 10.415 1.00 88.06 134 GLU A CA 1
ATOM 1097 C C . GLU A 1 134 ? 2.330 -15.929 9.630 1.00 88.06 134 GLU A C 1
ATOM 1099 O O . GLU A 1 134 ? 2.163 -17.069 10.079 1.00 88.06 134 GLU A O 1
ATOM 1104 N N . ASN A 1 135 ? 1.881 -15.566 8.429 1.00 85.94 135 ASN A N 1
ATOM 1105 C CA . ASN A 1 135 ? 1.354 -16.521 7.469 1.00 85.94 135 ASN A CA 1
ATOM 1106 C C . ASN A 1 135 ? 2.507 -17.269 6.772 1.00 85.94 135 ASN A C 1
ATOM 1108 O O . ASN A 1 135 ? 3.132 -16.749 5.846 1.00 85.94 135 ASN A O 1
ATOM 1112 N N . LEU A 1 136 ? 2.781 -18.494 7.226 1.00 87.38 136 LEU A N 1
ATOM 1113 C CA . LEU A 1 136 ? 3.876 -19.327 6.717 1.00 87.38 136 LEU A CA 1
ATOM 1114 C C . LEU A 1 136 ? 3.659 -19.821 5.282 1.00 87.38 136 LEU A C 1
ATOM 1116 O O . LEU A 1 136 ? 4.642 -20.103 4.603 1.00 87.38 136 LEU A O 1
ATOM 1120 N N . ASP A 1 137 ? 2.421 -19.845 4.784 1.00 84.00 137 ASP A N 1
ATOM 1121 C CA . ASP A 1 137 ? 2.122 -20.260 3.404 1.00 84.00 137 ASP A CA 1
ATOM 1122 C C . ASP A 1 137 ? 2.766 -19.322 2.371 1.00 84.00 137 ASP A C 1
ATOM 1124 O O . ASP A 1 137 ? 2.987 -19.690 1.218 1.00 84.00 137 ASP A O 1
ATOM 1128 N N . ARG A 1 138 ? 3.092 -18.094 2.793 1.00 76.50 138 ARG A N 1
ATOM 1129 C CA . ARG A 1 138 ? 3.713 -17.055 1.966 1.00 76.50 138 ARG A CA 1
ATOM 1130 C C . ARG A 1 138 ? 5.206 -16.866 2.246 1.00 76.50 138 ARG A C 1
ATOM 1132 O O . ARG A 1 138 ? 5.828 -15.967 1.677 1.00 76.50 138 ARG A O 1
ATOM 1139 N N . TYR A 1 139 ? 5.792 -17.707 3.096 1.00 81.06 139 TYR A N 1
ATOM 1140 C CA . TYR A 1 139 ? 7.203 -17.608 3.444 1.00 81.06 139 TYR A CA 1
ATOM 1141 C C . TYR A 1 139 ? 8.086 -17.685 2.188 1.00 81.06 139 TYR A C 1
ATOM 1143 O O . TYR A 1 139 ? 7.962 -18.598 1.376 1.00 81.06 139 TYR A O 1
ATOM 1151 N N . GLY A 1 140 ? 8.972 -16.701 2.016 1.00 78.25 140 GLY A N 1
ATOM 1152 C CA . GLY A 1 140 ? 9.872 -16.602 0.859 1.00 78.25 140 GLY A CA 1
ATOM 1153 C C . GLY A 1 140 ? 9.343 -15.777 -0.323 1.00 78.25 140 GLY A C 1
ATOM 1154 O O . GLY A 1 140 ? 10.123 -15.441 -1.210 1.00 78.25 140 GLY A O 1
ATOM 1155 N N . PHE A 1 141 ? 8.071 -15.358 -0.320 1.00 82.06 141 PHE A N 1
ATOM 1156 C CA . PHE A 1 141 ? 7.472 -14.540 -1.391 1.00 82.06 141 PHE A CA 1
ATOM 1157 C C . PHE A 1 141 ? 7.464 -13.027 -1.093 1.00 82.06 141 PHE A C 1
ATOM 1159 O O . PHE A 1 141 ? 6.610 -12.287 -1.587 1.00 82.06 141 PHE A O 1
ATOM 1166 N N . GLY A 1 142 ? 8.426 -12.547 -0.299 1.00 81.31 142 GLY A N 1
ATOM 1167 C CA . GLY A 1 142 ? 8.582 -11.130 0.042 1.00 81.31 142 GLY A CA 1
ATOM 1168 C C . GLY A 1 142 ? 7.999 -10.773 1.410 1.00 81.31 142 GLY A C 1
ATOM 1169 O O . GLY A 1 142 ? 8.356 -11.386 2.412 1.00 81.31 142 GLY A O 1
ATOM 1170 N N . SER A 1 143 ? 7.160 -9.735 1.471 1.00 82.44 143 SER A N 1
ATOM 1171 C CA . SER A 1 143 ? 6.585 -9.243 2.729 1.00 82.44 143 SER A CA 1
ATOM 1172 C C . SER A 1 143 ? 5.632 -10.263 3.357 1.00 82.44 143 SER A C 1
ATOM 1174 O O . SER A 1 143 ? 4.678 -10.711 2.717 1.00 82.44 143 SER A O 1
ATOM 1176 N N . GLN A 1 144 ? 5.869 -10.581 4.630 1.00 86.75 144 GLN A N 1
ATOM 1177 C CA . GLN A 1 144 ? 5.034 -11.497 5.403 1.00 86.75 144 GLN A CA 1
ATOM 1178 C C . GLN A 1 144 ? 3.669 -10.872 5.709 1.00 86.75 144 GLN A C 1
ATOM 1180 O O . GLN A 1 144 ? 3.568 -9.693 6.049 1.00 86.75 144 GLN A O 1
ATOM 1185 N N . GLN A 1 145 ? 2.619 -11.684 5.600 1.00 87.56 145 GLN A N 1
ATOM 1186 C CA . GLN A 1 145 ? 1.248 -11.287 5.920 1.00 87.56 145 GLN A CA 1
ATOM 1187 C C . GLN A 1 145 ? 0.858 -11.755 7.326 1.00 87.56 145 GLN A C 1
ATOM 1189 O O . GLN A 1 145 ? 1.341 -12.802 7.772 1.00 87.56 145 GLN A O 1
ATOM 1194 N N . PRO A 1 146 ? -0.035 -11.030 8.020 1.00 91.81 146 PRO A N 1
ATOM 1195 C CA . PRO A 1 146 ? -0.594 -11.505 9.275 1.00 91.81 146 PRO A CA 1
ATOM 1196 C C . PRO A 1 146 ? -1.497 -12.719 9.029 1.00 91.81 146 PRO A C 1
ATOM 1198 O O . PRO A 1 146 ? -2.309 -12.737 8.106 1.00 91.81 146 PRO A O 1
ATOM 1201 N N . LYS A 1 147 ? -1.361 -13.745 9.869 1.00 91.25 147 LYS A N 1
ATOM 1202 C CA . LYS A 1 147 ? -2.195 -14.952 9.831 1.00 91.25 147 LYS A CA 1
ATOM 1203 C C . LYS A 1 147 ? -3.578 -14.707 10.430 1.00 91.25 147 LYS A C 1
ATOM 1205 O O . LYS A 1 147 ? -4.562 -15.273 9.965 1.00 91.25 147 LYS A O 1
ATOM 1210 N N . GLN A 1 148 ? -3.651 -13.895 11.482 1.00 93.56 148 GLN A N 1
ATOM 1211 C CA . GLN A 1 148 ? -4.896 -13.536 12.153 1.00 93.56 148 GLN A CA 1
ATOM 1212 C C . GLN A 1 148 ? -5.322 -12.120 11.775 1.00 93.56 148 GLN A C 1
ATOM 1214 O O . GLN A 1 148 ? -4.491 -11.216 11.677 1.00 93.56 148 GLN A O 1
ATOM 1219 N N . LYS A 1 149 ? -6.636 -11.932 11.632 1.00 92.38 149 LYS A N 1
ATOM 1220 C CA . LYS A 1 149 ? -7.242 -10.611 11.464 1.00 92.38 149 LYS A CA 1
ATOM 1221 C C . LYS A 1 149 ? -7.000 -9.761 12.705 1.00 92.38 149 LYS A C 1
ATOM 1223 O O . LYS A 1 149 ? -7.084 -10.265 13.826 1.00 92.38 149 LYS A O 1
ATOM 1228 N N . THR A 1 150 ? -6.701 -8.484 12.493 1.00 93.69 150 THR A N 1
ATOM 1229 C CA . THR A 1 150 ? -6.450 -7.532 13.582 1.00 93.69 150 THR A CA 1
ATOM 1230 C C . THR A 1 150 ? -7.629 -6.567 13.692 1.00 93.69 150 THR A C 1
ATOM 1232 O O . THR A 1 150 ? -7.676 -5.607 12.917 1.00 93.69 150 THR A O 1
ATOM 1235 N N . PRO A 1 151 ? -8.584 -6.802 14.614 1.00 93.38 151 PRO A N 1
ATOM 1236 C CA . PRO A 1 151 ? -9.732 -5.923 14.772 1.00 93.38 151 PRO A CA 1
ATOM 1237 C C . PRO A 1 151 ? -9.291 -4.569 15.328 1.00 93.38 151 PRO A C 1
ATOM 1239 O O . PRO A 1 151 ? -8.452 -4.475 16.235 1.00 93.38 151 PRO A O 1
ATOM 1242 N N . PHE A 1 152 ? -9.869 -3.514 14.776 1.00 94.19 152 PHE A N 1
ATOM 1243 C CA . PHE A 1 152 ? -9.560 -2.137 15.128 1.00 94.19 152 PHE A CA 1
ATOM 1244 C C . PHE A 1 152 ? -10.819 -1.286 15.027 1.00 94.19 152 PHE A C 1
ATOM 1246 O O . PHE A 1 152 ? -11.801 -1.678 14.403 1.00 94.19 152 PHE A O 1
ATOM 1253 N N . ARG A 1 153 ? -10.787 -0.107 15.633 1.00 92.81 153 ARG A N 1
ATOM 1254 C CA . ARG A 1 153 ? -11.771 0.939 15.391 1.00 92.81 153 ARG A CA 1
ATOM 1255 C C . ARG A 1 153 ? -11.097 2.149 14.775 1.00 92.81 153 ARG A C 1
ATOM 1257 O O . ARG A 1 153 ? -9.945 2.450 15.090 1.00 92.81 153 ARG A O 1
ATOM 1264 N N . VAL A 1 154 ? -11.815 2.826 13.893 1.00 92.62 154 VAL A N 1
ATOM 1265 C CA . VAL A 1 154 ? -11.327 3.998 13.171 1.00 92.62 154 VAL A CA 1
ATOM 1266 C C . VAL A 1 154 ? -12.386 5.084 13.138 1.00 92.62 154 VAL A C 1
ATOM 1268 O O . VAL A 1 154 ? -13.580 4.802 13.082 1.00 92.62 154 VAL A O 1
ATOM 1271 N N . ARG A 1 155 ? -11.934 6.332 13.178 1.00 90.50 155 ARG A N 1
ATOM 1272 C CA . ARG A 1 155 ? -12.745 7.517 12.893 1.00 90.50 155 ARG A CA 1
ATOM 1273 C C . ARG A 1 155 ? -11.904 8.554 12.164 1.00 90.50 155 ARG A C 1
ATOM 1275 O O . ARG A 1 155 ? -10.671 8.533 12.244 1.00 90.50 155 ARG A O 1
ATOM 1282 N N . ARG A 1 156 ? -12.551 9.505 11.499 1.00 87.56 156 ARG A N 1
ATOM 1283 C CA . ARG A 1 156 ? -11.873 10.668 10.931 1.00 87.56 156 ARG A CA 1
ATOM 1284 C C . ARG A 1 156 ? -11.443 11.617 12.048 1.00 87.56 156 ARG A C 1
ATOM 1286 O O . ARG A 1 156 ? -12.210 11.922 12.958 1.00 87.56 156 ARG A O 1
ATOM 1293 N N . ARG A 1 157 ? -10.207 12.101 11.972 1.00 84.38 157 ARG A N 1
ATOM 1294 C CA . ARG A 1 157 ? -9.687 13.112 12.887 1.00 84.38 157 ARG A CA 1
ATOM 1295 C C . ARG A 1 157 ? -10.308 14.468 12.558 1.00 84.38 157 ARG A C 1
ATOM 1297 O O . ARG A 1 157 ? -10.356 14.881 11.398 1.00 84.38 157 ARG A O 1
ATOM 1304 N N . VAL A 1 158 ? -10.733 15.189 13.593 1.00 74.62 158 VAL A N 1
ATOM 1305 C CA . VAL A 1 158 ? -11.120 16.599 13.478 1.00 74.62 158 VAL A CA 1
ATOM 1306 C C . VAL A 1 158 ? -9.853 17.403 13.198 1.00 74.62 158 VAL A C 1
ATOM 1308 O O . VAL A 1 158 ? -8.965 17.481 14.050 1.00 74.62 158 VAL A O 1
ATOM 1311 N N . LEU A 1 159 ? -9.745 17.985 12.003 1.00 63.31 159 LEU A N 1
ATOM 1312 C CA . LEU A 1 159 ? -8.686 18.946 11.707 1.00 63.31 159 LEU A CA 1
ATOM 1313 C C . LEU A 1 159 ? -8.876 20.138 12.650 1.00 63.31 159 LEU A C 1
ATOM 1315 O O . LEU A 1 159 ? -9.864 20.863 12.544 1.00 63.31 159 LEU A O 1
ATOM 1319 N N . ARG A 1 160 ? -7.959 20.316 13.606 1.00 53.09 160 ARG A N 1
ATOM 1320 C CA . ARG A 1 160 ? -7.892 21.552 14.386 1.00 53.09 160 ARG A CA 1
ATOM 1321 C C . ARG A 1 160 ? -7.548 22.674 13.409 1.00 53.09 160 ARG A C 1
ATOM 1323 O O . ARG A 1 160 ? -6.437 22.703 12.893 1.00 53.09 160 ARG A O 1
ATOM 1330 N N . SER A 1 161 ? -8.512 23.546 13.128 1.00 50.75 161 SER A N 1
ATOM 1331 C CA . SER A 1 161 ? -8.221 24.866 12.580 1.00 50.75 161 SER A CA 1
ATOM 1332 C C . SER A 1 161 ? -7.504 25.647 13.677 1.00 50.75 161 SER A C 1
ATOM 1334 O O . SER A 1 161 ? -8.134 26.015 14.672 1.00 50.75 161 SER A O 1
ATOM 1336 N N . GLU A 1 162 ? -6.192 25.796 13.544 1.00 44.50 162 GLU A N 1
ATOM 1337 C CA . GLU A 1 162 ? -5.459 26.864 14.230 1.00 44.50 162 GLU A CA 1
ATOM 1338 C C . GLU A 1 162 ? -5.701 28.197 13.518 1.00 44.50 162 GLU A C 1
ATOM 1340 O O . GLU A 1 162 ? -5.808 28.186 12.267 1.00 44.50 162 GLU A O 1
#

InterPro domains:
  IPR036396 Cytochrome P450 superfamily [G3DSA:1.10.630.10] (1-93)
  IPR036396 Cytochrome P450 superfamily [G3DSA:1.10.630.10] (94-158)
  IPR036396 Cytochrome P450 superfamily [SSF48264] (95-157)
  IPR050529 Lanosterol 14-alpha demethylase-like [PTHR24304] (17-91)

pLDDT: mean 70.36, std 17.11, range [31.11, 94.19]

Foldseek 3Di:
DVVVCVVCVVFAQDKDKDFFPQVVLVVCLVPVVCCVVCNPPVCPPCVCPVVVVVVVVVVVCVVVPPDPCVVPVVVVVVVVVVVVVVVVCCCPPVNPPGDPCPVVVVVSVVVSVCCPVQFKDKAWPDDPPDDADWDCVCPPVPDTDGPHGTMMMMHTDDPPDD

Radius of gyration: 23.01 Å; chains: 1; bounding box: 44×47×68 Å

Sequence (162 aa):
MEKWCVTHDSIGMDWVEMPDLYTFVQDILFQCGVDAFFGEKLRKLDPDLEKDFWEYDDNISFPATPMPAWMRPNAIKARDRCHAAMKRWRQKVVGDHLCPGRLFAKQEMILNFAILVSVFDVELLSPKGWRPAENLDRYGFGSQQPKQKTPFRVRRRVLRSE